Protein AF-A0A6G0W041-F1 (afdb_monomer)

Solvent-accessible surface area (back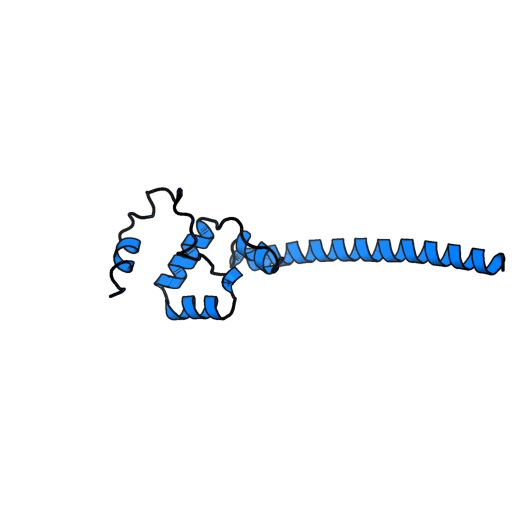bone atoms only — not comparable to full-atom values): 7505 Å² total; per-residue (Å²): 108,72,68,57,56,51,52,55,48,54,53,51,54,52,51,51,55,52,51,49,51,52,50,57,48,50,54,52,52,52,54,51,49,54,50,57,51,46,65,67,42,56,81,82,40,54,74,71,33,49,52,31,68,78,35,72,86,61,75,85,89,72,84,50,73,66,55,45,52,54,33,50,51,45,38,71,75,32,56,67,58,44,53,48,39,52,73,71,65,43,41,56,80,47,63,61,53,82,87,69,58,71,96,70,81,76,63,79,74,66,76,67,40,75,75,57,62,63,65,71,73,75,77,125

Sequence (124 aa):
LKDDVQKLKEENEYLLIKNKWYQDFIDTECNRFEREFGEILSKLFTPSQIDLILNPKKKVYRWTPEDISSAITLRSISPKSYRYMIKKNFHYQVAVTINNVPNRNICGSFIHSPLVRRYQFSIS

Mean predicted aligned error: 12.96 Å

pLDDT: mean 73.79, std 21.46, range [30.66, 97.12]

Radius of gyration: 24.54 Å; Cα contacts (8 Å, |Δi|>4): 49; chains: 1; bounding box: 46×29×80 Å

Foldseek 3Di:
DVVVVVVVVVVVVVVVVVVVVVVVVVVVVLVVCLVVQCVVCVVPAPPQLSVCVSPVPDDDPDDDVVLVVQLVVVCVVPVPVSVVCVVVVVCSNHDPPVVPPPPPDPPPPPCPPPVNVVVVPPPD

Structure (mmCIF, N/CA/C/O backbone):
data_AF-A0A6G0W041-F1
#
_entry.id   AF-A0A6G0W041-F1
#
loop_
_atom_site.group_PDB
_atom_site.id
_atom_site.type_symbol
_atom_site.label_atom_id
_atom_site.label_alt_id
_atom_site.label_comp_id
_atom_site.label_asym_id
_atom_site.label_entity_id
_atom_site.label_seq_id
_atom_site.pdbx_PDB_ins_code
_atom_site.Cartn_x
_atom_site.Cartn_y
_atom_site.Cartn_z
_atom_site.occupancy
_atom_site.B_iso_or_equiv
_atom_site.auth_seq_id
_atom_site.auth_comp_id
_atom_site.auth_asym_id
_atom_site.auth_atom_id
_atom_site.pdbx_PDB_model_num
ATOM 1 N N . LEU A 1 1 ? -31.049 -9.037 36.884 1.00 73.38 1 LEU A N 1
ATOM 2 C CA . LEU A 1 1 ? -31.656 -8.148 35.859 1.00 73.38 1 LEU A CA 1
ATOM 3 C C . LEU A 1 1 ? -31.022 -6.757 35.830 1.00 73.38 1 LEU A C 1
ATOM 5 O O . LEU A 1 1 ? -30.386 -6.456 34.833 1.00 73.38 1 LEU A O 1
ATOM 9 N N . LYS A 1 2 ? -31.150 -5.901 36.862 1.00 87.75 2 LYS A N 1
ATOM 10 C CA . LYS A 1 2 ? -30.502 -4.565 36.846 1.00 87.75 2 LYS A CA 1
ATOM 11 C C . LYS A 1 2 ? -28.969 -4.643 36.854 1.00 87.75 2 LYS A C 1
ATOM 13 O O . LYS A 1 2 ? -28.335 -3.942 36.075 1.00 87.75 2 LYS A O 1
ATOM 18 N N . ASP A 1 3 ? -28.408 -5.544 37.654 1.00 91.31 3 ASP A N 1
ATOM 19 C CA . ASP A 1 3 ? -26.952 -5.713 37.769 1.00 91.31 3 ASP A CA 1
ATOM 20 C C . ASP A 1 3 ? -26.334 -6.294 36.491 1.00 91.31 3 ASP A C 1
ATOM 22 O O . ASP A 1 3 ? -25.257 -5.881 36.071 1.00 91.31 3 ASP A O 1
ATOM 26 N N . ASP A 1 4 ? -27.049 -7.196 35.817 1.00 92.94 4 ASP A N 1
ATOM 27 C CA . ASP A 1 4 ? -26.605 -7.777 34.545 1.00 92.94 4 ASP A CA 1
ATOM 28 C C . ASP A 1 4 ? -26.619 -6.729 33.424 1.00 92.94 4 ASP A C 1
ATOM 30 O O . ASP A 1 4 ? -25.693 -6.657 32.622 1.00 92.94 4 ASP A O 1
ATOM 34 N N . VAL A 1 5 ? -27.638 -5.860 33.402 1.00 93.06 5 VAL A N 1
ATOM 35 C CA . VAL A 1 5 ? -27.708 -4.729 32.462 1.00 93.06 5 VAL A CA 1
ATOM 36 C C . VAL A 1 5 ? -26.582 -3.727 32.717 1.00 93.06 5 VAL A C 1
ATOM 38 O O . VAL A 1 5 ? -26.061 -3.152 31.764 1.00 93.06 5 VAL A O 1
ATOM 41 N N . GLN A 1 6 ? -26.193 -3.519 33.976 1.00 95.06 6 GLN A N 1
ATOM 42 C CA . GLN A 1 6 ? -25.076 -2.643 34.322 1.00 95.06 6 GLN A CA 1
ATOM 43 C C . GLN A 1 6 ? -23.736 -3.230 33.854 1.00 95.06 6 GLN A C 1
ATOM 45 O O . GLN A 1 6 ? -23.000 -2.550 33.142 1.00 95.06 6 GLN A O 1
ATOM 50 N N . LYS A 1 7 ? -23.470 -4.512 34.137 1.00 94.56 7 LYS A N 1
ATOM 51 C CA . LYS A 1 7 ? -22.259 -5.207 33.663 1.00 94.56 7 LYS A CA 1
ATOM 52 C C . LYS A 1 7 ? -22.133 -5.194 32.141 1.00 94.56 7 LYS A C 1
ATOM 54 O O . LYS A 1 7 ? -21.071 -4.888 31.611 1.00 94.56 7 LYS A O 1
ATOM 59 N N . LEU A 1 8 ? -23.231 -5.450 31.427 1.00 94.12 8 LEU A N 1
ATOM 60 C CA . LEU A 1 8 ? -23.236 -5.428 29.962 1.00 94.12 8 LEU A CA 1
ATOM 61 C C . LEU A 1 8 ? -22.939 -4.036 29.383 1.00 94.12 8 LEU A C 1
ATOM 63 O O . LEU A 1 8 ? -22.392 -3.931 28.286 1.00 94.12 8 LEU A O 1
ATOM 67 N N . LYS A 1 9 ? -23.298 -2.951 30.079 1.00 95.00 9 LYS A N 1
ATOM 68 C CA . LYS A 1 9 ? -22.942 -1.592 29.642 1.00 95.00 9 LYS A CA 1
ATOM 69 C C . LYS A 1 9 ? -21.452 -1.325 29.806 1.00 95.00 9 LYS A C 1
ATOM 71 O O . LYS A 1 9 ? -20.835 -0.812 28.879 1.00 95.00 9 LYS A O 1
ATOM 76 N N . GLU A 1 10 ? -20.893 -1.718 30.944 1.00 95.00 10 GLU A N 1
ATOM 77 C CA . GLU A 1 10 ? -19.466 -1.570 31.247 1.00 95.00 10 GLU A CA 1
ATOM 78 C C . GLU A 1 10 ? -18.600 -2.380 30.270 1.00 95.00 10 GLU A C 1
ATOM 80 O O . GLU A 1 10 ? -17.618 -1.868 29.732 1.00 95.00 10 GLU A O 1
ATOM 85 N N . GLU A 1 11 ? -19.003 -3.614 29.954 1.00 95.44 11 GLU A N 1
ATOM 86 C CA . GLU A 1 11 ? -18.323 -4.440 28.950 1.00 95.44 11 GLU A CA 1
ATOM 87 C C . GLU A 1 11 ? -18.374 -3.817 27.552 1.00 95.44 11 GLU A C 1
ATOM 89 O O . GLU A 1 11 ? -17.359 -3.780 26.855 1.00 95.44 11 GLU A O 1
ATOM 94 N N . ASN A 1 12 ? -19.528 -3.291 27.136 1.00 95.31 12 ASN A N 1
ATOM 95 C CA . ASN A 1 12 ? -19.646 -2.622 25.842 1.00 95.31 12 ASN A CA 1
ATOM 96 C C . ASN A 1 12 ? -18.781 -1.358 25.767 1.00 95.31 12 ASN A C 1
ATOM 98 O O . ASN A 1 12 ? -18.147 -1.116 24.741 1.00 95.31 12 ASN A O 1
ATOM 102 N N . GLU A 1 13 ? -18.712 -0.572 26.841 1.00 96.88 13 GLU A N 1
ATOM 103 C CA . GLU A 1 13 ? -17.852 0.611 26.907 1.00 96.88 13 GLU A CA 1
ATOM 104 C C . GLU A 1 13 ? -16.368 0.231 26.801 1.00 96.88 13 GLU A C 1
ATOM 106 O O . GLU A 1 13 ? -15.631 0.797 25.989 1.00 96.88 13 GLU A O 1
ATOM 111 N N . TYR A 1 14 ? -15.945 -0.804 27.531 1.00 95.94 14 TYR A N 1
ATOM 112 C CA . TYR A 1 14 ? -14.594 -1.348 27.427 1.00 95.94 14 TYR A CA 1
ATOM 113 C C . TYR A 1 14 ? -14.272 -1.834 26.005 1.00 95.94 14 TYR A C 1
ATOM 115 O O . TYR A 1 14 ? -13.211 -1.519 25.457 1.00 95.94 14 TYR A O 1
ATOM 123 N N . LEU A 1 15 ? -15.189 -2.573 25.376 1.00 96.62 15 LEU A N 1
ATOM 124 C CA . LEU A 1 15 ? -15.011 -3.067 24.012 1.00 96.62 15 LEU A CA 1
ATOM 125 C C . LEU A 1 15 ? -14.929 -1.928 22.991 1.00 96.62 15 LEU A C 1
ATOM 127 O O . LEU A 1 15 ? -14.130 -2.016 22.060 1.00 96.62 15 LEU A O 1
ATOM 131 N N . LEU A 1 16 ? -15.690 -0.845 23.167 1.00 96.56 16 LEU A N 1
ATOM 132 C CA . LEU A 1 16 ? -15.602 0.340 22.309 1.00 96.56 16 LEU A CA 1
ATOM 133 C C . LEU A 1 16 ? -14.224 1.001 22.395 1.00 96.56 16 LEU A C 1
ATOM 135 O O . LEU A 1 16 ? -13.624 1.301 21.361 1.00 96.56 16 LEU A O 1
ATOM 139 N N . ILE A 1 17 ? -13.694 1.174 23.608 1.00 96.69 17 ILE A N 1
ATOM 140 C CA . ILE A 1 17 ? -12.349 1.727 23.825 1.00 96.69 17 ILE A CA 1
ATOM 141 C C . ILE A 1 17 ? -11.296 0.828 23.173 1.00 96.69 17 ILE A C 1
ATOM 143 O O . ILE A 1 17 ? -10.411 1.307 22.464 1.00 96.69 17 ILE A O 1
ATOM 147 N N . LYS A 1 18 ? -11.413 -0.486 23.372 1.00 96.94 18 LYS A N 1
ATOM 148 C CA . LYS A 1 18 ? -10.479 -1.467 22.823 1.00 96.94 18 LYS A CA 1
ATOM 149 C C . LYS A 1 18 ? -10.507 -1.497 21.292 1.00 96.94 18 LYS A C 1
ATOM 151 O O . LYS A 1 18 ? -9.455 -1.505 20.661 1.00 96.94 18 LYS A O 1
ATOM 156 N N . ASN A 1 19 ? -11.695 -1.462 20.692 1.00 96.62 19 ASN A N 1
ATOM 157 C CA . ASN A 1 19 ? -11.854 -1.386 19.241 1.00 96.62 19 ASN A CA 1
ATOM 158 C C . ASN A 1 19 ? -11.247 -0.103 18.677 1.00 96.62 19 ASN A C 1
ATOM 160 O O . ASN A 1 19 ? -10.551 -0.164 17.669 1.00 96.62 19 ASN A O 1
ATOM 164 N N . LYS A 1 20 ? -11.458 1.035 19.346 1.00 97.12 20 LYS A N 1
ATOM 165 C CA . LYS A 1 20 ? -10.837 2.302 18.957 1.00 97.12 20 LYS A CA 1
ATOM 166 C C . LYS A 1 20 ? -9.312 2.206 18.983 1.00 97.12 20 LYS A C 1
ATOM 168 O O . LYS A 1 20 ? -8.672 2.544 17.998 1.00 97.12 20 LYS A O 1
ATOM 173 N N . TRP A 1 21 ? -8.748 1.661 20.060 1.00 96.94 21 TRP A N 1
ATOM 174 C CA . TRP A 1 21 ? -7.305 1.452 20.167 1.00 96.94 21 TRP A CA 1
ATOM 175 C C . TRP A 1 21 ? -6.757 0.572 19.037 1.00 96.94 21 TRP A C 1
ATOM 177 O O . TRP A 1 21 ? -5.724 0.892 18.455 1.00 96.94 21 TRP A O 1
ATOM 187 N N . TYR A 1 22 ? -7.457 -0.512 18.685 1.00 95.69 22 TYR A N 1
ATOM 188 C CA . TYR A 1 22 ? -7.046 -1.358 17.564 1.00 95.69 22 TYR A CA 1
ATOM 189 C C . TYR A 1 22 ? -7.096 -0.628 16.219 1.00 95.69 22 TYR A C 1
ATOM 191 O O . TYR A 1 22 ? -6.208 -0.849 15.403 1.00 95.69 22 TYR A O 1
ATOM 199 N N . GLN A 1 23 ? -8.093 0.231 15.985 1.00 95.56 23 GLN A N 1
ATOM 200 C CA . GLN A 1 23 ? -8.148 1.051 14.769 1.00 95.56 23 GLN A CA 1
ATOM 201 C C . GLN A 1 23 ? -6.972 2.030 14.713 1.00 95.56 23 GLN A C 1
ATOM 203 O O . GLN A 1 23 ? -6.224 2.014 13.742 1.00 95.56 23 GLN A O 1
ATOM 208 N N . ASP A 1 24 ? -6.735 2.783 15.792 1.00 95.94 24 ASP A N 1
ATOM 209 C CA . ASP A 1 24 ? -5.632 3.750 15.868 1.00 95.94 24 ASP A CA 1
ATOM 210 C C . ASP A 1 24 ? -4.262 3.065 15.668 1.00 95.94 24 ASP A C 1
ATOM 212 O O . ASP A 1 24 ? -3.366 3.590 14.997 1.00 95.94 24 ASP A O 1
ATOM 216 N N . PHE A 1 25 ? -4.096 1.860 16.224 1.00 95.00 25 PHE A N 1
ATOM 217 C CA . PHE A 1 25 ? -2.895 1.047 16.045 1.00 95.00 25 PHE A CA 1
ATOM 218 C C . PHE A 1 25 ? -2.711 0.602 14.588 1.00 95.00 25 PHE A C 1
ATOM 220 O O . PHE A 1 25 ? -1.619 0.752 14.039 1.00 95.00 25 PHE A O 1
ATOM 227 N N . ILE A 1 26 ? -3.769 0.083 13.954 1.00 95.44 26 ILE A N 1
ATOM 228 C CA . ILE A 1 26 ? -3.736 -0.333 12.546 1.00 95.44 26 ILE A CA 1
ATOM 229 C C . ILE A 1 26 ? -3.385 0.855 11.653 1.00 95.44 26 ILE A C 1
ATOM 231 O O . ILE A 1 26 ? -2.489 0.731 10.825 1.00 95.44 26 ILE A O 1
ATOM 235 N N . ASP A 1 27 ? -4.018 2.010 11.853 1.00 94.56 27 ASP A N 1
ATOM 236 C CA . ASP A 1 27 ? -3.749 3.210 11.059 1.00 94.56 27 ASP A CA 1
ATOM 237 C C . ASP A 1 27 ? -2.291 3.663 11.200 1.00 94.56 27 ASP A C 1
ATOM 239 O O . ASP A 1 27 ? -1.634 4.019 10.218 1.00 94.56 27 ASP A O 1
ATOM 243 N N . THR A 1 28 ? -1.742 3.605 12.414 1.00 93.75 28 THR A N 1
ATOM 244 C CA . THR A 1 28 ? -0.338 3.956 12.671 1.00 93.75 28 THR A CA 1
ATOM 245 C C . THR A 1 28 ? 0.622 3.009 11.949 1.00 93.75 28 THR A C 1
ATOM 247 O O . THR A 1 28 ? 1.557 3.465 11.284 1.00 93.75 28 THR A O 1
ATOM 250 N N . GLU A 1 29 ? 0.385 1.700 12.034 1.00 92.88 29 GLU A N 1
ATOM 251 C CA . GLU A 1 29 ? 1.225 0.700 11.372 1.00 92.88 29 GLU A CA 1
ATOM 252 C C . GLU A 1 29 ? 1.072 0.726 9.845 1.00 92.88 29 GLU A C 1
ATOM 254 O O . GLU A 1 29 ? 2.068 0.606 9.133 1.00 92.88 29 GLU A O 1
ATOM 259 N N . CYS A 1 30 ? -0.132 0.969 9.320 1.00 90.94 30 CYS A N 1
ATOM 260 C CA . CYS A 1 30 ? -0.358 1.166 7.889 1.00 90.94 30 CYS A CA 1
ATOM 261 C C . CYS A 1 30 ? 0.441 2.362 7.360 1.00 90.94 30 CYS A C 1
ATOM 263 O O . CYS A 1 30 ? 1.180 2.218 6.388 1.00 90.94 30 CYS A O 1
ATOM 265 N N . ASN A 1 31 ? 0.382 3.511 8.038 1.00 91.31 31 ASN A N 1
ATOM 266 C CA . ASN A 1 31 ? 1.150 4.696 7.647 1.00 91.31 31 ASN A CA 1
ATOM 267 C C . ASN A 1 31 ? 2.665 4.450 7.694 1.00 91.31 31 ASN A C 1
ATOM 269 O O . ASN A 1 31 ? 3.410 4.887 6.813 1.00 91.31 31 ASN A O 1
ATOM 273 N N . ARG A 1 32 ? 3.138 3.737 8.723 1.00 93.62 32 ARG A N 1
ATOM 274 C CA . ARG A 1 32 ? 4.547 3.357 8.836 1.00 93.62 32 ARG A CA 1
ATOM 275 C C . ARG A 1 32 ? 4.971 2.457 7.677 1.00 93.62 32 ARG A C 1
ATOM 277 O O . ARG A 1 32 ? 6.008 2.716 7.065 1.00 93.62 32 ARG A O 1
ATOM 284 N N . PHE A 1 33 ? 4.171 1.437 7.376 1.00 93.06 33 PHE A N 1
ATOM 285 C CA . PHE A 1 33 ? 4.420 0.514 6.278 1.00 93.06 33 PHE A CA 1
ATOM 286 C C . PHE A 1 33 ? 4.466 1.244 4.935 1.00 93.06 33 PHE A C 1
ATOM 288 O O . PHE A 1 33 ? 5.429 1.072 4.196 1.00 93.06 33 PHE A O 1
ATOM 295 N N . GLU A 1 34 ? 3.484 2.098 4.630 1.00 90.81 34 GLU A N 1
ATOM 296 C CA . GLU A 1 34 ? 3.447 2.852 3.371 1.00 90.81 34 GLU A CA 1
ATOM 297 C C . GLU A 1 34 ? 4.690 3.727 3.182 1.00 90.81 34 GLU A C 1
ATOM 299 O O . GLU A 1 34 ? 5.252 3.775 2.084 1.00 90.81 34 GLU A O 1
ATOM 304 N N . ARG A 1 35 ? 5.166 4.367 4.257 1.00 91.25 35 ARG A N 1
ATOM 305 C CA . ARG A 1 35 ? 6.386 5.180 4.223 1.00 91.25 35 ARG A CA 1
ATOM 306 C C . ARG A 1 35 ? 7.628 4.339 3.936 1.00 91.25 35 ARG A C 1
ATOM 308 O O . ARG A 1 35 ? 8.349 4.635 2.987 1.00 91.25 35 ARG A O 1
ATOM 315 N N . GLU A 1 36 ? 7.869 3.291 4.724 1.00 92.75 36 GLU A N 1
ATOM 316 C CA . GLU A 1 36 ? 9.047 2.425 4.553 1.00 92.75 36 GLU A CA 1
ATOM 317 C C . GLU A 1 36 ? 9.028 1.727 3.179 1.00 92.75 36 GLU 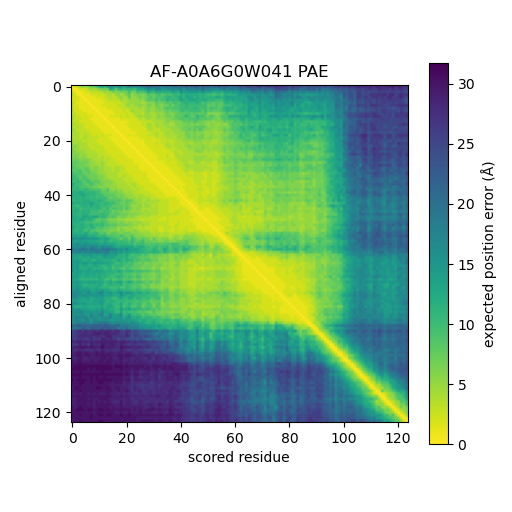A C 1
ATOM 319 O O . GLU A 1 36 ? 10.043 1.652 2.482 1.00 92.75 36 GLU A O 1
ATOM 324 N N . PHE A 1 37 ? 7.852 1.278 2.742 1.00 91.94 37 PHE A N 1
ATOM 325 C CA . PHE A 1 37 ? 7.649 0.665 1.435 1.00 91.94 37 PHE A CA 1
ATOM 326 C C . PHE A 1 37 ? 7.936 1.644 0.291 1.00 91.94 37 PHE A C 1
ATOM 328 O O . PHE A 1 37 ? 8.647 1.301 -0.659 1.00 91.94 37 PHE A O 1
ATOM 335 N N . GLY A 1 38 ? 7.433 2.878 0.397 1.00 89.81 38 GLY A N 1
ATOM 336 C CA . GLY A 1 38 ? 7.692 3.944 -0.564 1.00 89.81 38 GLY A CA 1
ATOM 337 C C . GLY A 1 38 ? 9.175 4.295 -0.665 1.00 89.81 38 GLY A C 1
ATOM 338 O O . GLY A 1 38 ? 9.703 4.393 -1.771 1.00 89.81 38 GLY A O 1
ATOM 339 N N . GLU A 1 39 ? 9.877 4.411 0.463 1.00 92.25 39 GLU A N 1
ATOM 340 C CA . GLU A 1 39 ? 11.313 4.716 0.488 1.00 92.25 39 GLU A CA 1
ATOM 341 C C . GLU A 1 39 ? 12.144 3.642 -0.227 1.00 92.25 39 GLU A C 1
ATOM 343 O O . GLU A 1 39 ? 13.008 3.969 -1.046 1.00 92.25 39 GLU A O 1
ATOM 348 N N . ILE A 1 40 ? 11.858 2.360 0.015 1.00 92.00 40 ILE A N 1
ATOM 349 C CA . ILE A 1 40 ? 12.579 1.247 -0.617 1.00 92.00 40 ILE A CA 1
ATOM 350 C C . ILE A 1 40 ? 12.300 1.201 -2.124 1.00 92.00 40 ILE A C 1
ATOM 352 O O . ILE A 1 40 ? 13.231 1.069 -2.925 1.00 92.00 40 ILE A O 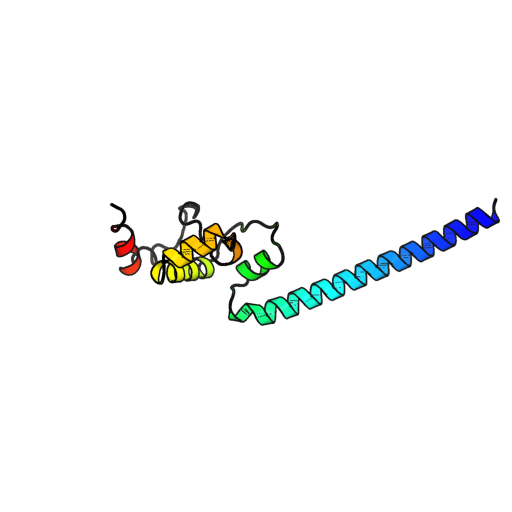1
ATOM 356 N N . LEU A 1 41 ? 11.030 1.320 -2.520 1.00 86.81 41 LEU A N 1
ATOM 357 C CA . LEU A 1 41 ? 10.615 1.171 -3.913 1.00 86.81 41 LEU A CA 1
ATOM 358 C C . LEU A 1 41 ? 10.842 2.412 -4.777 1.00 86.81 41 LEU A C 1
ATOM 360 O O . LEU A 1 41 ? 10.929 2.267 -5.996 1.00 86.81 41 LEU A O 1
ATOM 364 N N . SER A 1 42 ? 11.014 3.594 -4.179 1.00 87.12 42 SER A N 1
ATOM 365 C CA . SER A 1 42 ? 11.280 4.858 -4.892 1.00 87.12 42 SER A CA 1
ATOM 366 C C . SER A 1 42 ? 12.490 4.802 -5.829 1.00 87.12 42 SER A C 1
ATOM 368 O O . SER A 1 42 ? 12.583 5.567 -6.784 1.00 87.12 42 SER A O 1
ATOM 370 N N . LYS A 1 43 ? 13.420 3.874 -5.579 1.00 85.94 43 LYS A N 1
ATOM 371 C CA . LYS A 1 43 ? 14.626 3.666 -6.392 1.00 85.94 43 LYS A CA 1
ATOM 372 C C . LYS A 1 43 ? 14.364 2.895 -7.688 1.00 85.94 43 LYS A C 1
ATOM 374 O O . LYS A 1 43 ? 15.217 2.897 -8.569 1.00 85.94 43 LYS A O 1
ATOM 379 N N . LEU A 1 44 ? 13.242 2.182 -7.770 1.00 82.19 44 LEU A N 1
ATOM 380 C CA . LEU A 1 44 ? 12.918 1.264 -8.868 1.00 82.19 44 LEU A CA 1
ATOM 381 C C . LEU A 1 44 ? 11.625 1.640 -9.590 1.00 82.19 44 LEU A C 1
ATOM 383 O O . LEU A 1 44 ? 11.477 1.327 -10.770 1.00 82.19 44 LEU A O 1
ATOM 387 N N . PHE A 1 45 ? 10.697 2.278 -8.884 1.00 82.69 45 PHE A N 1
ATOM 388 C CA . PHE A 1 45 ? 9.359 2.577 -9.365 1.00 82.69 45 PHE A CA 1
ATOM 389 C C . PHE A 1 45 ? 9.041 4.057 -9.211 1.00 82.69 45 PHE A C 1
ATOM 391 O O . PHE A 1 45 ? 9.502 4.719 -8.280 1.00 82.69 45 PHE A O 1
ATOM 398 N N . THR A 1 46 ? 8.199 4.558 -10.110 1.00 81.81 46 THR A N 1
ATOM 399 C CA . THR A 1 46 ? 7.670 5.916 -9.998 1.00 81.81 46 THR A CA 1
ATOM 400 C C . THR A 1 46 ? 6.652 5.994 -8.850 1.00 81.81 46 THR A C 1
ATOM 402 O O . THR A 1 46 ? 6.034 4.983 -8.488 1.00 81.81 46 THR A O 1
ATOM 405 N N . PRO A 1 47 ? 6.388 7.190 -8.297 1.00 82.94 47 PRO A N 1
ATOM 406 C CA . PRO A 1 47 ? 5.381 7.363 -7.249 1.00 82.94 47 PRO A CA 1
ATOM 407 C C . PRO A 1 47 ? 3.991 6.843 -7.647 1.00 82.94 47 PRO A C 1
ATOM 409 O O . PRO A 1 47 ? 3.282 6.263 -6.828 1.00 82.94 47 PRO A O 1
ATOM 412 N N . SER A 1 48 ? 3.612 6.991 -8.922 1.00 78.88 48 SER A N 1
ATOM 413 C CA . SER A 1 48 ? 2.333 6.497 -9.448 1.00 78.88 48 SER A CA 1
ATOM 414 C C . SER A 1 48 ? 2.258 4.970 -9.478 1.00 78.88 48 SER A C 1
ATOM 416 O O . SER A 1 48 ? 1.204 4.399 -9.209 1.00 78.88 48 SER A O 1
ATOM 418 N N . GLN A 1 49 ? 3.371 4.297 -9.767 1.00 77.88 49 GLN A N 1
ATOM 419 C CA . GLN A 1 49 ? 3.453 2.838 -9.725 1.00 77.88 49 GLN A CA 1
ATOM 420 C C . GLN A 1 49 ? 3.423 2.311 -8.284 1.00 77.88 49 GLN A C 1
ATOM 422 O O . GLN A 1 49 ? 2.800 1.284 -8.021 1.00 77.88 49 GLN A O 1
ATOM 427 N N . ILE A 1 50 ? 4.044 3.024 -7.340 1.00 85.94 50 ILE A N 1
ATOM 428 C CA . ILE A 1 50 ? 4.020 2.665 -5.914 1.00 85.94 50 ILE A CA 1
ATOM 429 C C . ILE A 1 50 ? 2.601 2.791 -5.345 1.00 85.94 50 ILE A C 1
ATOM 431 O O . ILE A 1 50 ? 2.132 1.849 -4.707 1.00 85.94 50 ILE A O 1
ATOM 435 N N . ASP A 1 51 ? 1.882 3.884 -5.634 1.00 83.44 51 ASP A N 1
ATOM 436 C CA . ASP A 1 51 ? 0.482 4.048 -5.196 1.00 83.44 51 ASP A CA 1
ATOM 437 C C . ASP A 1 51 ? -0.408 2.919 -5.725 1.00 83.44 51 ASP A C 1
ATOM 439 O O . ASP A 1 51 ? -1.258 2.403 -5.009 1.00 83.44 51 ASP A O 1
ATOM 443 N N . LEU A 1 52 ? -0.174 2.462 -6.953 1.00 80.94 52 LEU A N 1
ATOM 444 C CA . LEU A 1 52 ? -0.894 1.329 -7.524 1.00 80.94 52 LEU A CA 1
ATOM 445 C C . LEU A 1 52 ? -0.597 -0.012 -6.854 1.00 80.94 52 LEU A C 1
ATOM 447 O O . LEU A 1 52 ? -1.482 -0.863 -6.771 1.00 80.94 52 LEU A O 1
ATOM 451 N N . ILE A 1 53 ? 0.641 -0.216 -6.411 1.00 83.75 53 ILE A N 1
ATOM 452 C CA . ILE A 1 53 ? 1.027 -1.427 -5.685 1.00 83.75 53 ILE A CA 1
ATOM 453 C C . ILE A 1 53 ? 0.386 -1.424 -4.293 1.00 83.75 53 ILE A C 1
ATOM 455 O O . ILE A 1 53 ? -0.145 -2.452 -3.875 1.00 83.75 53 ILE A O 1
ATOM 459 N N . LEU A 1 54 ? 0.387 -0.275 -3.611 1.00 84.88 54 LEU A N 1
ATOM 460 C CA . LEU A 1 54 ? -0.278 -0.096 -2.317 1.00 84.88 54 LEU A CA 1
ATOM 461 C C . LEU A 1 54 ? -1.806 -0.188 -2.442 1.00 84.88 54 LEU A C 1
ATOM 463 O O . LEU A 1 54 ? -2.478 -0.749 -1.581 1.00 84.88 54 LEU A O 1
ATOM 467 N N . ASN A 1 55 ? -2.362 0.301 -3.552 1.00 83.00 55 ASN A N 1
ATOM 468 C CA . ASN A 1 55 ? -3.796 0.375 -3.802 1.00 83.00 55 ASN A CA 1
ATOM 469 C C . ASN A 1 55 ? -4.199 -0.371 -5.088 1.00 83.00 55 ASN A C 1
ATOM 471 O O . ASN A 1 55 ? -4.648 0.254 -6.053 1.00 83.00 55 ASN A O 1
ATOM 475 N N . PRO A 1 56 ? -4.170 -1.717 -5.106 1.00 75.31 56 PRO A N 1
ATOM 476 C CA . PRO A 1 56 ? -4.406 -2.507 -6.321 1.00 75.31 56 PRO A CA 1
ATOM 477 C C . PRO A 1 56 ? -5.832 -2.378 -6.884 1.00 75.31 56 PRO A C 1
ATOM 479 O O . PRO A 1 56 ? -6.100 -2.756 -8.019 1.00 75.31 56 PRO A O 1
ATOM 482 N N . LYS A 1 57 ? -6.786 -1.860 -6.101 1.00 77.38 57 LYS A N 1
ATOM 483 C CA . LYS A 1 57 ? -8.159 -1.602 -6.567 1.00 77.38 57 LYS A CA 1
ATOM 484 C C . LYS A 1 57 ? -8.309 -0.242 -7.257 1.00 77.38 57 LYS A C 1
ATOM 486 O O . LYS A 1 57 ? -9.311 -0.027 -7.941 1.00 77.38 57 LYS A O 1
ATOM 491 N N . LYS A 1 58 ? -7.355 0.682 -7.081 1.00 74.62 58 LYS A N 1
ATOM 492 C CA . LYS A 1 58 ? -7.387 1.991 -7.741 1.00 74.62 58 LYS A CA 1
ATOM 493 C C . LYS A 1 58 ? -7.014 1.834 -9.212 1.00 74.62 58 LYS A C 1
ATOM 495 O O . LYS A 1 58 ? -6.104 1.096 -9.580 1.00 74.62 58 LYS A O 1
ATOM 500 N N . LYS A 1 59 ? -7.724 2.566 -10.069 1.00 69.94 59 LYS A N 1
ATOM 501 C CA . LYS A 1 59 ? -7.360 2.726 -11.479 1.00 69.94 59 LYS A CA 1
ATOM 502 C C . LYS A 1 59 ? -6.553 4.007 -11.630 1.00 69.94 59 LYS A C 1
ATOM 504 O O . LYS A 1 59 ? -6.940 5.038 -11.083 1.00 69.94 59 LYS A O 1
ATOM 509 N N . VAL A 1 60 ? -5.479 3.960 -12.415 1.00 66.94 60 VAL A N 1
ATOM 510 C CA . VAL A 1 60 ? -4.756 5.178 -12.793 1.00 66.94 60 VAL A CA 1
ATOM 511 C C . VAL A 1 60 ? -5.655 6.031 -13.671 1.00 66.94 60 VAL A C 1
ATOM 513 O O . VAL A 1 60 ? -6.057 5.604 -14.753 1.00 66.94 60 VAL A O 1
ATOM 516 N N . TYR A 1 61 ? -5.955 7.244 -13.214 1.00 67.44 61 TYR A N 1
ATOM 517 C CA . TYR A 1 61 ? -6.695 8.218 -14.012 1.00 67.44 61 TYR A CA 1
ATOM 518 C C . TYR A 1 61 ? -5.837 8.782 -15.152 1.00 67.44 61 TYR A C 1
ATOM 520 O O . TYR A 1 61 ? -6.317 8.962 -16.271 1.00 67.44 61 TYR A O 1
ATOM 528 N N . ARG A 1 62 ? -4.550 9.047 -14.886 1.00 72.50 62 ARG A N 1
ATOM 529 C CA . ARG A 1 62 ? -3.614 9.594 -15.870 1.00 72.50 62 ARG A CA 1
ATOM 530 C C . ARG A 1 62 ? -2.192 9.113 -15.599 1.00 72.50 62 ARG A C 1
ATOM 532 O O . ARG A 1 62 ? -1.701 9.260 -14.488 1.00 72.50 62 ARG A O 1
ATOM 539 N N . TRP A 1 63 ? -1.549 8.566 -16.625 1.00 77.06 63 TRP A N 1
ATOM 540 C CA . TRP A 1 63 ? -0.143 8.164 -16.568 1.00 77.06 63 TRP A CA 1
ATOM 541 C C . TRP A 1 63 ? 0.771 9.378 -16.651 1.00 77.06 63 TRP A C 1
ATOM 543 O O . TRP A 1 63 ? 0.493 10.314 -17.411 1.00 77.06 63 TRP A O 1
ATOM 553 N N . THR A 1 64 ? 1.860 9.361 -15.885 1.00 80.00 64 THR A N 1
ATOM 554 C CA . THR A 1 64 ? 2.861 10.423 -15.953 1.00 80.00 64 THR A CA 1
ATOM 555 C C . THR A 1 64 ? 3.743 10.247 -17.197 1.00 80.00 64 THR A C 1
ATOM 557 O O . THR A 1 64 ? 3.875 9.138 -17.723 1.00 80.00 64 THR A O 1
ATOM 560 N N . PRO A 1 65 ? 4.373 11.320 -17.705 1.00 80.50 65 PRO A N 1
ATOM 561 C CA . PRO A 1 65 ? 5.339 11.206 -18.799 1.00 80.50 65 PRO A CA 1
ATOM 562 C C . PRO A 1 65 ? 6.505 10.253 -18.489 1.00 80.50 65 PRO A C 1
ATOM 564 O O . PRO A 1 65 ? 7.024 9.609 -19.399 1.00 80.50 65 PRO A O 1
ATOM 567 N N . GLU A 1 66 ? 6.890 10.137 -17.217 1.00 79.88 66 GLU A N 1
ATOM 568 C CA . GLU A 1 66 ? 7.945 9.236 -16.749 1.00 79.88 66 GLU A CA 1
ATOM 569 C C . GLU A 1 66 ? 7.528 7.766 -16.872 1.00 79.88 66 GLU A C 1
ATOM 571 O O . GLU A 1 66 ? 8.261 6.968 -17.461 1.00 79.88 66 GLU A O 1
ATOM 576 N N . ASP A 1 67 ? 6.304 7.431 -16.446 1.00 77.31 67 ASP A N 1
ATOM 577 C CA . ASP A 1 67 ? 5.722 6.098 -16.658 1.00 77.31 67 ASP A CA 1
ATOM 578 C C . ASP A 1 67 ? 5.701 5.740 -18.147 1.00 77.31 67 ASP A C 1
ATOM 580 O O . ASP A 1 67 ? 5.984 4.604 -18.544 1.00 77.31 67 ASP A O 1
ATOM 584 N N . ILE A 1 68 ? 5.394 6.738 -18.987 1.00 79.12 68 ILE A N 1
ATOM 585 C CA . ILE A 1 68 ? 5.327 6.557 -20.432 1.00 79.12 68 ILE A CA 1
ATOM 586 C C . ILE A 1 68 ? 6.700 6.263 -21.032 1.00 79.12 68 ILE A C 1
ATOM 588 O O . ILE A 1 68 ? 6.846 5.313 -21.806 1.00 79.12 68 ILE A O 1
ATOM 592 N N . SER A 1 69 ? 7.709 7.041 -20.649 1.00 81.56 69 SER A N 1
ATOM 593 C CA . SER A 1 69 ? 9.088 6.859 -21.101 1.00 81.56 69 SER A CA 1
ATOM 594 C C . SER A 1 69 ? 9.650 5.489 -20.700 1.00 81.56 69 SER A C 1
ATOM 596 O O . SER A 1 69 ? 10.229 4.780 -21.531 1.00 81.56 69 SER A O 1
ATOM 598 N N . SER A 1 70 ? 9.409 5.064 -19.458 1.00 79.12 70 SER A N 1
ATOM 599 C CA . SER A 1 70 ? 9.864 3.773 -18.931 1.00 79.12 70 SER A CA 1
ATOM 600 C C . SER A 1 70 ? 9.232 2.592 -19.672 1.00 79.12 70 SER A C 1
ATOM 602 O O . SER A 1 70 ? 9.927 1.651 -20.066 1.00 79.12 70 SER A O 1
ATOM 604 N N . ALA A 1 71 ? 7.931 2.662 -19.967 1.00 78.81 71 ALA A N 1
ATOM 605 C CA . ALA A 1 71 ? 7.243 1.627 -20.738 1.00 78.81 71 ALA A CA 1
ATOM 606 C C . ALA A 1 71 ? 7.729 1.550 -22.197 1.00 78.81 71 ALA A C 1
ATOM 608 O O . ALA A 1 71 ? 7.892 0.452 -22.738 1.00 78.81 71 ALA A O 1
ATOM 609 N N . ILE A 1 72 ? 7.987 2.698 -22.837 1.00 83.19 72 ILE A N 1
ATOM 610 C CA . ILE A 1 72 ? 8.559 2.753 -24.193 1.00 83.19 72 ILE A CA 1
ATOM 611 C C . ILE A 1 72 ? 9.958 2.132 -24.202 1.00 83.19 72 ILE A C 1
ATOM 613 O O . ILE A 1 72 ? 10.254 1.318 -25.078 1.00 83.19 72 ILE A O 1
ATOM 617 N N . THR A 1 73 ? 10.784 2.470 -23.213 1.00 84.81 73 THR A N 1
ATOM 618 C CA . THR A 1 73 ? 12.141 1.931 -23.054 1.00 84.81 73 THR A CA 1
ATOM 619 C C . THR A 1 73 ? 12.121 0.414 -22.870 1.00 84.81 73 THR A C 1
ATOM 621 O O . THR A 1 73 ? 12.848 -0.309 -23.546 1.00 84.81 73 THR A O 1
ATOM 624 N N . LEU A 1 74 ? 11.230 -0.117 -22.030 1.00 82.88 74 LEU A N 1
ATOM 625 C CA . LEU A 1 74 ? 11.110 -1.566 -21.869 1.00 82.88 74 LEU A CA 1
ATOM 626 C C . LEU A 1 74 ? 10.663 -2.255 -23.168 1.00 82.88 74 LEU A C 1
ATOM 628 O O . LEU A 1 74 ? 11.190 -3.309 -23.537 1.00 82.88 74 LEU A O 1
ATOM 632 N N . ARG A 1 75 ? 9.693 -1.662 -23.877 1.00 84.25 75 ARG A N 1
ATOM 633 C CA . ARG A 1 75 ? 9.206 -2.194 -25.154 1.00 84.25 75 ARG A CA 1
ATOM 634 C C . ARG A 1 75 ? 10.298 -2.193 -26.223 1.00 84.25 75 ARG A C 1
ATOM 636 O O . ARG A 1 75 ? 10.332 -3.136 -27.012 1.00 84.25 75 ARG A O 1
ATOM 643 N N . SER A 1 76 ? 11.151 -1.168 -26.263 1.00 84.56 76 SER A N 1
ATOM 644 C CA . SER A 1 76 ? 12.241 -1.067 -27.238 1.00 84.56 76 SER A CA 1
ATOM 645 C C . SER A 1 76 ? 13.365 -2.066 -26.957 1.00 84.56 76 SER A C 1
ATOM 647 O O . SER A 1 76 ? 13.907 -2.631 -27.902 1.00 84.56 76 SER A O 1
ATOM 649 N N . ILE A 1 77 ? 13.661 -2.344 -25.683 1.00 88.88 77 ILE A N 1
ATOM 650 C CA . ILE A 1 77 ? 14.663 -3.343 -25.285 1.00 88.88 77 ILE A CA 1
ATOM 651 C C . ILE A 1 77 ? 14.169 -4.765 -25.574 1.00 88.88 77 ILE A C 1
ATOM 653 O O . ILE A 1 77 ? 14.888 -5.572 -26.159 1.00 88.88 77 ILE A O 1
ATOM 657 N N . SER A 1 78 ? 12.945 -5.103 -25.155 1.00 88.75 78 SER A N 1
ATOM 658 C CA . SER A 1 78 ? 12.385 -6.439 -25.375 1.00 88.75 78 SER A CA 1
ATOM 659 C C . SER A 1 78 ? 10.859 -6.408 -25.482 1.00 88.75 78 SER A C 1
ATOM 661 O O . SER A 1 78 ? 10.141 -6.441 -24.473 1.00 88.75 78 SER A O 1
ATOM 663 N N . PRO A 1 79 ? 10.319 -6.484 -26.711 1.00 85.56 79 PRO A N 1
ATOM 664 C CA . PRO A 1 79 ? 8.881 -6.602 -26.928 1.00 85.56 79 PRO A CA 1
ATOM 665 C C . PRO A 1 79 ? 8.273 -7.855 -26.281 1.00 85.56 79 PRO A C 1
ATOM 667 O O . PRO A 1 79 ? 7.105 -7.849 -25.890 1.00 85.56 79 PRO A O 1
ATOM 670 N N . LYS A 1 80 ? 9.046 -8.948 -26.167 1.00 86.56 80 LYS A N 1
ATOM 671 C CA . LYS A 1 80 ? 8.601 -10.185 -25.505 1.00 86.56 80 LYS A CA 1
ATOM 672 C C . LYS A 1 80 ? 8.443 -9.979 -23.998 1.00 86.56 80 LYS A C 1
ATOM 674 O O . LYS A 1 80 ? 7.420 -10.391 -23.456 1.00 86.56 80 LYS A O 1
ATOM 679 N N . SER A 1 81 ? 9.396 -9.303 -23.356 1.00 82.88 81 SER A N 1
ATOM 680 C CA . SER A 1 81 ? 9.335 -8.990 -21.923 1.00 82.88 81 SER A CA 1
ATOM 681 C C . SER A 1 81 ? 8.181 -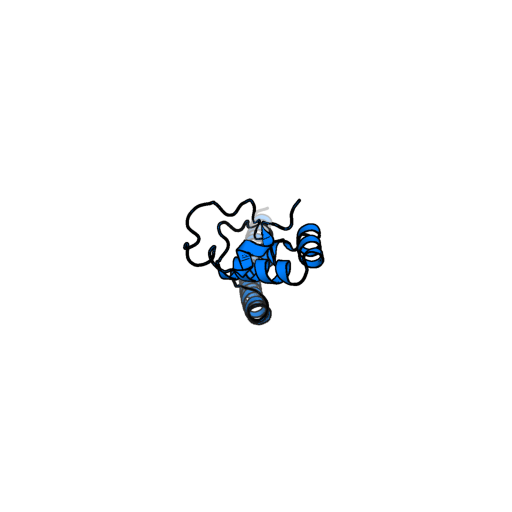8.035 -21.614 1.00 82.88 81 SER A C 1
ATOM 683 O O . SER A 1 81 ? 7.396 -8.303 -20.709 1.00 82.88 81 SER A O 1
ATOM 685 N N . TYR A 1 82 ? 7.990 -6.998 -22.438 1.00 82.31 82 TYR A N 1
ATOM 686 C CA . TYR A 1 82 ? 6.852 -6.078 -22.327 1.00 82.31 82 TYR A CA 1
ATOM 687 C C . TYR A 1 82 ? 5.499 -6.815 -22.402 1.00 82.31 82 TYR A C 1
ATOM 689 O O . TYR A 1 82 ? 4.651 -6.665 -21.522 1.00 82.31 82 TYR A O 1
ATOM 697 N N . ARG A 1 83 ? 5.312 -7.695 -23.401 1.00 82.50 83 ARG A N 1
ATOM 698 C CA . ARG A 1 83 ? 4.092 -8.519 -23.521 1.00 82.50 83 ARG A CA 1
ATOM 699 C C . ARG A 1 83 ? 3.897 -9.466 -22.338 1.00 82.50 83 ARG A C 1
ATOM 701 O O . ARG A 1 83 ? 2.765 -9.666 -21.899 1.00 82.50 83 ARG A O 1
ATOM 708 N N . TYR A 1 84 ? 4.979 -10.058 -21.837 1.00 83.38 84 TYR A N 1
ATOM 709 C CA . TYR A 1 84 ? 4.927 -10.954 -20.685 1.00 83.38 84 TYR A CA 1
ATOM 710 C C . TYR A 1 84 ? 4.449 -10.225 -19.421 1.00 83.38 84 TYR A C 1
ATOM 712 O O . TYR A 1 84 ? 3.558 -10.726 -18.735 1.00 83.38 84 TYR A O 1
ATOM 720 N N . MET A 1 85 ? 4.970 -9.023 -19.156 1.00 76.19 85 MET A N 1
ATOM 721 C CA . MET A 1 85 ? 4.583 -8.217 -17.992 1.00 76.19 85 MET A CA 1
ATOM 722 C C . MET A 1 85 ? 3.114 -7.780 -18.048 1.00 76.19 85 MET A C 1
ATOM 724 O O . MET A 1 85 ? 2.413 -7.894 -17.042 1.00 76.19 85 MET A O 1
ATOM 728 N N . ILE A 1 86 ? 2.612 -7.395 -19.229 1.00 75.88 86 ILE A N 1
ATOM 729 C CA . ILE A 1 86 ? 1.180 -7.113 -19.431 1.00 75.88 86 ILE A CA 1
ATOM 730 C C . ILE A 1 86 ? 0.335 -8.359 -19.128 1.00 75.88 86 ILE A C 1
ATOM 732 O O . ILE A 1 86 ? -0.599 -8.307 -18.333 1.00 75.88 86 ILE A O 1
ATOM 736 N N . LYS A 1 87 ? 0.687 -9.516 -19.707 1.00 76.69 87 LYS A N 1
ATOM 737 C CA . LYS A 1 87 ? -0.083 -10.762 -19.539 1.00 76.69 87 LYS A CA 1
ATOM 738 C C . LYS A 1 87 ? -0.135 -11.242 -18.086 1.00 76.69 87 LYS A C 1
ATOM 740 O O . LYS A 1 87 ? -1.134 -11.820 -17.669 1.00 76.69 87 LYS A O 1
ATOM 745 N N . LYS A 1 88 ? 0.935 -11.031 -17.317 1.00 73.69 88 LYS A N 1
ATOM 746 C CA . LYS A 1 88 ? 1.020 -11.415 -15.899 1.00 73.69 88 LYS A CA 1
ATOM 747 C C . LYS A 1 88 ? 0.355 -10.422 -14.945 1.00 73.69 88 LYS A C 1
ATOM 749 O O . LYS A 1 88 ? 0.491 -10.571 -13.738 1.00 73.69 88 LYS A O 1
ATOM 754 N N . ASN A 1 89 ? -0.395 -9.453 -15.469 1.00 64.50 89 ASN A N 1
ATOM 755 C CA . ASN A 1 89 ? -1.093 -8.449 -14.679 1.00 64.50 89 ASN A CA 1
ATOM 756 C C . ASN A 1 89 ? -0.145 -7.571 -13.838 1.00 64.50 89 ASN A C 1
ATOM 758 O O . ASN A 1 89 ? -0.598 -6.896 -12.919 1.00 64.50 89 ASN A O 1
ATOM 762 N N . PHE A 1 90 ? 1.142 -7.480 -14.211 1.00 65.81 90 PHE A N 1
ATOM 763 C CA . PHE A 1 90 ? 2.065 -6.449 -13.712 1.00 65.81 90 PHE A CA 1
ATOM 764 C C . PHE A 1 90 ? 1.759 -5.085 -14.354 1.00 65.81 90 PHE A C 1
ATOM 766 O O . PHE A 1 90 ? 2.654 -4.273 -14.579 1.00 65.81 90 PHE A O 1
ATOM 773 N N . HIS A 1 91 ? 0.484 -4.822 -14.663 1.00 55.69 91 HIS A N 1
ATOM 774 C CA . HIS A 1 91 ? 0.002 -3.576 -15.251 1.00 55.69 91 HIS A CA 1
ATOM 775 C C . HIS A 1 91 ? 0.475 -2.364 -14.444 1.00 55.69 91 HIS A C 1
ATOM 777 O O . HIS A 1 91 ? 0.814 -1.337 -15.020 1.00 55.69 91 HIS A O 1
ATOM 783 N N . TYR A 1 92 ? 0.608 -2.526 -13.130 1.00 54.91 92 TYR A N 1
ATOM 784 C CA . TYR A 1 92 ? 1.107 -1.502 -12.222 1.00 54.91 92 TYR A CA 1
ATOM 785 C C . TYR A 1 92 ? 2.548 -1.058 -12.498 1.00 54.91 92 TYR A C 1
ATOM 787 O O . TYR A 1 92 ? 2.905 0.041 -12.109 1.00 54.91 92 TYR A O 1
ATOM 795 N N . GLN A 1 93 ? 3.360 -1.861 -13.196 1.00 55.44 93 GLN A N 1
ATOM 796 C CA . GLN A 1 93 ? 4.753 -1.529 -13.518 1.00 55.44 93 GLN A CA 1
ATOM 797 C C . GLN A 1 93 ? 4.951 -1.033 -14.960 1.00 55.44 93 GLN A C 1
ATOM 799 O O . GLN A 1 93 ? 6.012 -0.507 -15.280 1.00 55.44 93 GLN A O 1
ATOM 804 N N . VAL A 1 94 ? 3.983 -1.231 -15.869 1.00 54.59 94 VAL A N 1
ATOM 805 C CA . VAL A 1 94 ? 4.241 -1.046 -17.318 1.00 54.59 94 VAL A CA 1
ATOM 806 C C . VAL A 1 94 ? 3.037 -0.555 -18.134 1.00 54.59 94 VAL A C 1
ATOM 808 O O . VAL A 1 94 ? 3.124 -0.426 -19.357 1.00 54.59 94 VAL A O 1
ATOM 811 N N . ALA A 1 95 ? 1.878 -0.299 -17.532 1.00 51.66 95 ALA A N 1
ATOM 812 C CA . ALA A 1 95 ? 0.672 -0.049 -18.315 1.00 51.66 95 ALA A CA 1
ATOM 813 C C . ALA A 1 95 ? 0.573 1.376 -18.876 1.00 51.66 95 ALA A C 1
ATOM 815 O O . ALA A 1 95 ? -0.385 2.079 -18.608 1.00 51.66 95 ALA A O 1
ATOM 816 N N . VAL A 1 96 ? 1.424 1.749 -19.828 1.00 52.91 96 VAL A N 1
ATOM 817 C CA . VAL A 1 96 ? 0.905 2.586 -20.915 1.00 52.91 96 VAL A CA 1
ATOM 818 C C . VAL A 1 96 ? 0.114 1.660 -21.815 1.00 52.91 96 VAL A C 1
ATOM 820 O O . VAL A 1 96 ? 0.683 0.915 -22.614 1.00 52.91 96 VAL A O 1
ATOM 823 N N . THR A 1 97 ? -1.211 1.677 -21.716 1.00 49.47 97 THR A N 1
ATOM 824 C CA . THR A 1 97 ? -2.008 1.199 -22.842 1.00 49.47 97 THR A CA 1
ATOM 825 C C . THR A 1 97 ? -1.793 2.218 -23.954 1.00 49.47 97 THR A C 1
ATOM 827 O O . THR A 1 97 ? -2.431 3.263 -23.976 1.00 49.47 97 THR A O 1
ATOM 830 N N . ILE A 1 98 ? -0.862 1.944 -24.866 1.00 46.84 98 ILE A N 1
ATOM 831 C CA . ILE A 1 98 ? -0.525 2.843 -25.985 1.00 46.84 98 ILE A CA 1
ATOM 832 C C . ILE A 1 98 ? -1.782 3.130 -26.842 1.00 46.84 98 ILE A C 1
ATOM 834 O O . ILE A 1 98 ? -1.863 4.162 -27.495 1.00 46.84 98 ILE A O 1
ATOM 838 N N . ASN A 1 99 ? -2.810 2.274 -26.739 1.00 38.97 99 ASN A N 1
ATOM 839 C CA . ASN A 1 99 ? -4.120 2.428 -27.377 1.00 38.97 99 ASN A CA 1
ATOM 840 C C . ASN A 1 99 ? -5.154 3.254 -26.572 1.00 38.97 99 ASN A C 1
ATOM 842 O O . ASN A 1 99 ? -6.148 3.662 -27.157 1.00 38.97 99 ASN A O 1
ATOM 846 N N . ASN A 1 100 ? -4.948 3.508 -25.268 1.00 39.19 100 ASN A N 1
ATOM 847 C CA . ASN A 1 100 ? -5.828 4.350 -24.428 1.00 39.19 100 ASN A CA 1
ATOM 848 C C . ASN A 1 100 ? -5.150 5.647 -23.964 1.00 39.19 100 ASN A C 1
ATOM 850 O O . ASN A 1 100 ? -5.687 6.325 -23.090 1.00 39.19 100 ASN A O 1
ATOM 854 N N . VAL A 1 101 ? -3.985 6.016 -24.511 1.00 44.91 101 VAL A N 1
ATOM 855 C CA . VAL A 1 101 ? -3.482 7.386 -24.353 1.00 44.91 101 VAL A CA 1
ATOM 856 C C . VAL A 1 101 ? -4.512 8.289 -25.035 1.00 44.91 101 VAL A C 1
ATOM 858 O O . VAL A 1 101 ? -4.657 8.203 -26.258 1.00 44.91 101 VAL A O 1
ATOM 861 N N . PRO A 1 102 ? -5.273 9.122 -24.295 1.00 35.06 102 PRO A N 1
ATOM 862 C CA . PRO A 1 102 ? -6.198 10.041 -24.925 1.00 35.06 102 PRO A CA 1
ATOM 863 C C . PRO A 1 102 ? -5.349 10.929 -25.818 1.00 35.06 102 PRO A C 1
ATOM 865 O O . PRO A 1 102 ? -4.352 11.494 -25.371 1.00 35.06 102 PRO A O 1
ATOM 868 N N . ASN A 1 103 ? -5.727 11.003 -27.085 1.00 37.34 103 ASN A N 1
ATOM 869 C CA . ASN A 1 103 ? -5.023 11.691 -28.157 1.00 37.34 103 ASN A CA 1
ATOM 870 C C . ASN A 1 103 ? -5.092 13.226 -27.990 1.00 37.34 103 ASN A C 1
ATOM 872 O O . ASN A 1 103 ? -5.526 13.953 -28.878 1.00 37.34 103 ASN A O 1
ATOM 876 N N . ARG A 1 104 ? -4.780 13.726 -26.792 1.00 37.31 104 ARG A N 1
ATOM 877 C CA . ARG A 1 104 ? -4.851 15.128 -26.400 1.00 37.31 104 ARG A CA 1
ATOM 878 C C . ARG A 1 104 ? -3.650 15.445 -25.513 1.00 37.31 104 ARG A C 1
ATOM 880 O O . ARG A 1 104 ? -3.644 15.188 -24.312 1.00 37.31 104 ARG A O 1
ATOM 887 N N . ASN A 1 105 ? -2.658 16.059 -26.153 1.00 35.19 105 ASN A N 1
ATOM 888 C CA . ASN A 1 105 ? -1.619 16.891 -25.542 1.00 35.19 105 ASN A CA 1
ATOM 889 C C . ASN A 1 105 ? -0.418 16.168 -24.908 1.00 35.19 105 ASN A C 1
ATOM 891 O O . ASN A 1 105 ? 0.072 16.601 -23.866 1.00 35.19 105 ASN A O 1
ATOM 895 N N . ILE A 1 106 ? 0.136 15.141 -25.563 1.00 41.53 106 ILE A N 1
ATOM 896 C CA . ILE A 1 106 ? 1.582 14.905 -25.421 1.00 41.53 106 ILE A CA 1
ATOM 897 C C . ILE A 1 106 ? 2.262 15.946 -26.310 1.00 41.53 106 ILE A C 1
ATOM 899 O O . ILE A 1 106 ? 2.071 15.943 -27.524 1.00 41.53 106 ILE A O 1
ATOM 903 N N . CYS A 1 107 ? 2.974 16.877 -25.673 1.00 33.09 107 CYS A N 1
ATOM 904 C CA . CYS A 1 107 ? 3.728 17.955 -26.304 1.00 33.09 107 CYS A CA 1
ATOM 905 C C . CYS A 1 107 ? 4.431 17.452 -27.580 1.00 33.09 107 CYS A C 1
ATOM 907 O O . CYS A 1 107 ? 5.171 16.463 -27.540 1.00 33.09 107 CYS A O 1
ATOM 909 N N . GLY A 1 108 ? 4.165 18.115 -28.712 1.00 32.06 108 GLY A N 1
ATOM 910 C CA . GLY A 1 108 ? 4.566 17.710 -30.067 1.00 32.06 108 GLY A CA 1
ATOM 911 C C . GLY A 1 108 ? 6.075 17.566 -30.307 1.00 32.06 108 GLY A C 1
ATOM 912 O O . GLY A 1 108 ? 6.489 17.215 -31.407 1.00 32.06 108 GLY A O 1
ATOM 913 N N . SER A 1 109 ? 6.904 17.776 -29.287 1.00 37.91 109 SER A N 1
ATOM 914 C CA . SER A 1 109 ? 8.350 17.574 -29.314 1.00 37.91 109 SER A CA 1
ATOM 915 C C . SER A 1 109 ? 8.786 16.110 -29.145 1.00 37.91 109 SER A C 1
ATOM 917 O O . SER A 1 109 ? 9.862 15.756 -29.620 1.00 37.91 109 SER A O 1
ATOM 919 N N . PHE A 1 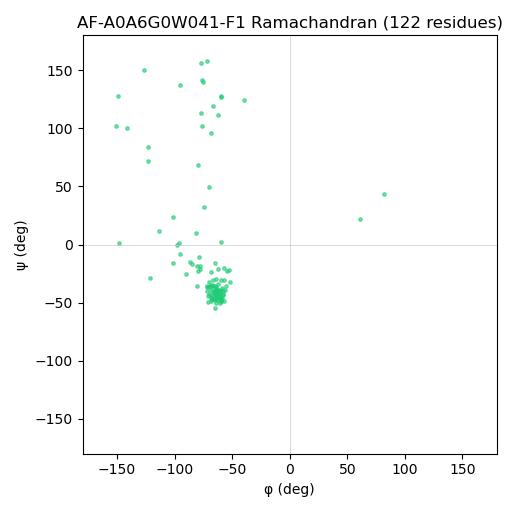110 ? 7.974 15.221 -28.553 1.00 39.19 110 PHE A N 1
ATOM 920 C CA . PHE A 1 110 ? 8.383 13.817 -28.323 1.00 39.19 110 PHE A CA 1
ATOM 921 C C . PHE A 1 110 ? 8.038 12.851 -29.467 1.00 39.19 110 PHE A C 1
ATOM 923 O O . PHE A 1 110 ? 8.730 11.855 -29.674 1.00 39.19 110 PHE A O 1
ATOM 930 N N . ILE A 1 111 ? 7.016 13.163 -30.268 1.00 42.34 111 ILE A N 1
ATOM 931 C CA . ILE A 1 111 ? 6.570 12.323 -31.399 1.00 42.34 111 ILE A CA 1
ATOM 932 C C . ILE A 1 111 ? 7.490 12.503 -32.624 1.00 42.34 111 ILE A C 1
ATOM 934 O O . ILE A 1 111 ? 7.411 11.760 -33.599 1.00 42.34 111 ILE A O 1
ATOM 938 N N . HIS A 1 112 ? 8.385 13.496 -32.603 1.00 38.56 112 HIS A N 1
ATOM 939 C CA . HIS A 1 112 ? 9.316 13.770 -33.700 1.00 38.56 112 HIS A CA 1
ATOM 940 C C . HIS A 1 112 ? 10.717 13.189 -33.507 1.00 38.56 112 HIS A C 1
ATOM 942 O O . HIS A 1 112 ? 11.520 13.281 -34.437 1.00 38.56 112 HIS A O 1
ATOM 948 N N . SER A 1 113 ? 10.985 12.510 -32.384 1.00 37.50 113 SER A N 1
ATOM 949 C CA . SER A 1 113 ? 12.218 11.739 -32.223 1.00 37.50 113 SER A CA 1
ATOM 950 C C . SER A 1 113 ? 12.309 10.655 -33.314 1.00 37.50 113 SER A C 1
ATOM 952 O O . SER A 1 113 ? 11.365 9.866 -33.469 1.00 37.50 113 SER A O 1
ATOM 954 N N . PRO A 1 114 ? 13.427 10.565 -34.065 1.00 43.03 114 PRO A N 1
ATOM 955 C CA . PRO A 1 114 ? 13.656 9.527 -35.077 1.00 43.03 114 PRO A CA 1
ATOM 956 C C . PRO A 1 114 ? 13.452 8.096 -34.554 1.00 43.03 114 PRO A C 1
ATOM 958 O O . PRO A 1 114 ? 13.162 7.183 -35.327 1.00 43.03 114 PRO A O 1
ATOM 961 N N . LEU A 1 115 ? 13.550 7.906 -33.234 1.00 40.53 115 LEU A N 1
ATOM 962 C CA . LEU A 1 115 ? 13.350 6.625 -32.567 1.00 40.53 115 LEU A CA 1
ATOM 963 C C . LEU A 1 115 ? 11.886 6.163 -32.580 1.00 40.53 115 LEU A C 1
ATOM 965 O O . LEU A 1 115 ? 11.652 4.970 -32.694 1.00 40.53 115 LEU A O 1
ATOM 969 N N . VAL A 1 116 ? 10.897 7.063 -32.533 1.00 43.88 116 VAL A N 1
ATOM 970 C CA . VAL A 1 116 ? 9.465 6.686 -32.507 1.00 43.88 116 VAL A CA 1
ATOM 971 C C . VAL A 1 116 ? 8.947 6.359 -33.912 1.00 43.88 116 VAL A C 1
ATOM 973 O O . VAL A 1 116 ? 8.177 5.415 -34.091 1.00 43.88 116 VAL A O 1
ATOM 976 N N . ARG A 1 117 ? 9.435 7.072 -34.937 1.00 38.31 117 ARG A N 1
ATOM 977 C CA . ARG A 1 117 ? 9.044 6.856 -36.342 1.00 38.31 117 ARG A C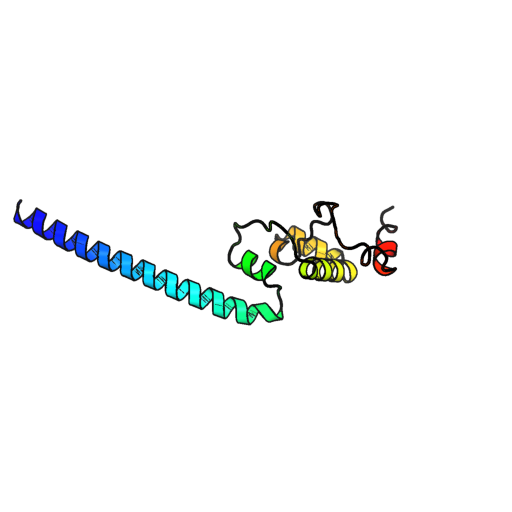A 1
ATOM 978 C C . ARG A 1 117 ? 9.493 5.504 -36.907 1.00 38.31 117 ARG A C 1
ATOM 980 O O . ARG A 1 117 ? 8.780 4.938 -37.729 1.00 38.31 117 ARG A O 1
ATOM 987 N N . ARG A 1 118 ? 10.616 4.939 -36.442 1.00 37.09 118 ARG A N 1
ATOM 988 C CA . ARG A 1 118 ? 11.078 3.610 -36.896 1.00 37.09 118 ARG A CA 1
ATOM 989 C C . ARG A 1 118 ? 10.183 2.451 -36.452 1.00 37.09 118 ARG A C 1
ATOM 991 O O . ARG A 1 118 ? 10.177 1.423 -37.118 1.00 37.09 118 ARG A O 1
ATOM 998 N N . TYR A 1 119 ? 9.412 2.600 -35.374 1.00 42.03 119 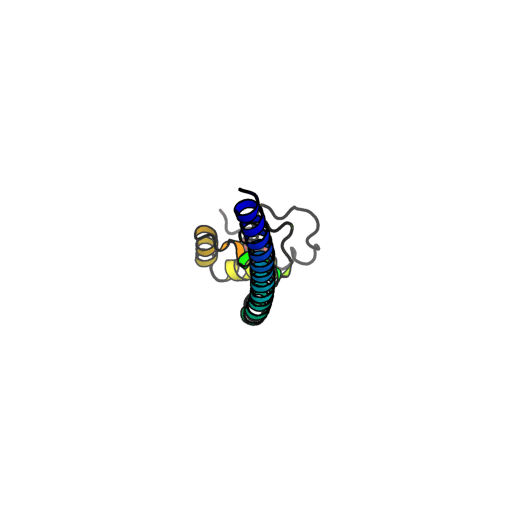TYR A N 1
ATOM 999 C CA . TYR A 1 119 ? 8.610 1.498 -34.825 1.00 42.03 119 TYR A CA 1
ATOM 1000 C C . TYR A 1 119 ? 7.152 1.465 -35.300 1.00 42.03 119 TYR A C 1
ATOM 1002 O O . TYR A 1 119 ? 6.473 0.472 -35.046 1.00 42.03 119 TYR A O 1
ATOM 1010 N N . GLN A 1 120 ? 6.666 2.487 -36.016 1.00 34.25 120 GLN A N 1
ATOM 1011 C CA . GLN A 1 120 ? 5.354 2.418 -36.678 1.00 34.25 120 GLN A CA 1
ATOM 1012 C C . GLN A 1 120 ? 5.378 1.607 -37.985 1.00 34.25 120 GLN A C 1
ATOM 1014 O O . GLN A 1 120 ? 4.3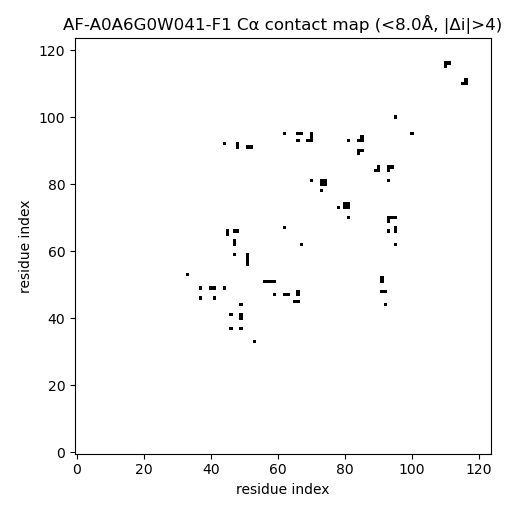43 1.087 -38.379 1.00 34.25 120 GLN A O 1
ATOM 1019 N N . PHE A 1 121 ? 6.544 1.431 -38.617 1.00 33.91 121 PHE A N 1
ATOM 1020 C CA . PHE A 1 121 ? 6.675 0.757 -39.919 1.00 33.91 121 PHE A CA 1
ATOM 1021 C C . PHE A 1 121 ? 7.043 -0.737 -39.855 1.00 33.91 121 PHE A C 1
ATOM 1023 O O . PHE A 1 121 ? 7.170 -1.372 -40.892 1.00 33.91 121 PHE A O 1
ATOM 1030 N N . SER A 1 122 ? 7.193 -1.327 -38.664 1.00 30.66 122 SER A N 1
ATOM 1031 C CA . SER A 1 122 ? 7.528 -2.758 -38.503 1.00 30.66 122 SER A CA 1
ATOM 1032 C C . SER A 1 122 ? 6.311 -3.630 -38.147 1.00 30.66 122 SER A C 1
ATOM 1034 O O . SER A 1 122 ? 6.460 -4.686 -37.529 1.00 30.66 122 SER A O 1
ATOM 1036 N N . ILE A 1 123 ? 5.103 -3.182 -38.488 1.00 39.62 123 ILE A N 1
ATOM 1037 C CA . ILE A 1 123 ? 3.888 -4.002 -38.425 1.00 39.62 123 ILE A CA 1
ATOM 1038 C C . ILE A 1 123 ? 3.283 -3.997 -39.829 1.00 39.62 123 ILE A C 1
ATOM 1040 O O . ILE A 1 123 ? 2.435 -3.175 -40.168 1.00 39.62 123 ILE A O 1
ATOM 1044 N N . SER A 1 124 ? 3.802 -4.887 -40.664 1.00 34.47 124 SER A N 1
ATOM 1045 C CA . SER A 1 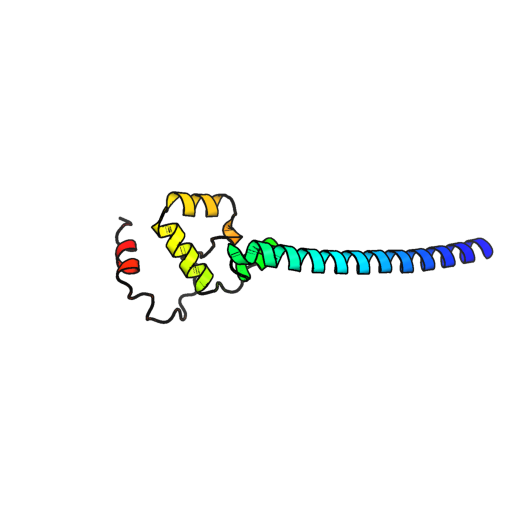124 ? 3.177 -5.415 -41.876 1.00 34.47 124 SER A CA 1
ATOM 1046 C C . SER A 1 124 ? 3.479 -6.904 -41.895 1.00 34.47 124 SER A C 1
ATOM 1048 O O . SER A 1 124 ? 4.634 -7.247 -41.548 1.00 34.47 124 SER A O 1
#

Secondary structure (DSSP, 8-state):
-HHHHHHHHHHHHHHHHHHHHHHHHHHHHHHHHHHHHHHHHTTTS-HHHHHHHH-TTPPPSS--HHHHHHHHHHHHH-HHHHHHHHHTTTHHHH---TTTS-SS---TTSTTSHHHHHHHSS--

Organism: Aphis craccivora (NCBI:txid307492)